Protein AF-A0A1Y1XDC4-F1 (afdb_monomer)

Solvent-accessible surface area (backbone atoms only — not comparable to full-atom values): 4601 Å² total; per-residue (Å²): 113,67,66,61,50,40,24,51,52,47,36,49,39,53,50,54,51,49,34,56,76,69,59,76,57,58,76,88,50,43,63,57,50,54,51,48,40,50,53,52,25,64,76,60,74,51,51,90,85,39,69,68,48,39,72,72,32,53,64,71,97,54,53,57,66,60,53,52,52,52,51,50,54,64,54,58,74,73,110

Nearest PDB structures (foldseek):
  4asv-assembly1_B  TM=8.751E-01  e=2.129E-03  Saccharomyces cerevisiae
  2lxb-assembly1_B  TM=9.473E-01  e=1.734E-02  Saccharomyces cerevisiae S288C
  4cpg-assembly1_B  TM=8.094E-01  e=5.553E-03  Homo sapiens
  4asw-assembly1_A  TM=8.864E-01  e=1.364E-02  Saccharomyces cerevisiae
  3zdm-assembly1_D  TM=6.716E-01  e=1.954E-02  Saccharomyces cerevisiae

Foldseek 3Di:
DLLVLLLVLLLVLVVLVVCLVVVV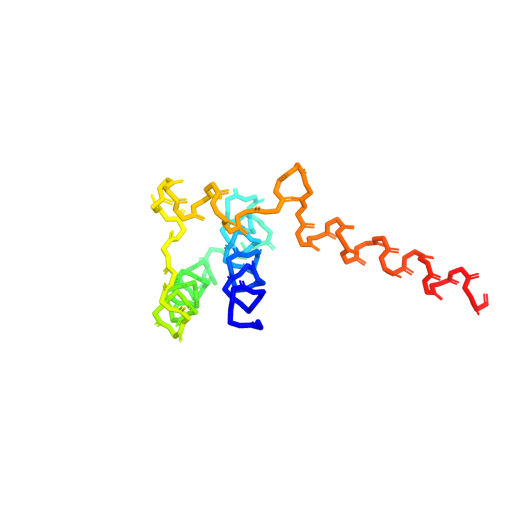DDPVCNVVSVVVSVVSCVVSVHDNPDPVRCVSRYPPPDGPVNVVVVVVVVVVVVD

Mean predicted aligned error: 4.31 Å

Secondary structure (DSSP, 8-state):
-HHHHHHHHHHHHHHHHHHHHTT-S-HHHHHHHHHHHHHHHHHHT--TT-HHHHHHH--TT--HHHHHHHHHHHHHTT-

Sequence (79 aa):
MEEKRKQLAFAITEYLSDAIERNYISEENKDGLEVAIQCISEAFGIDPKDATQKDMYSIKPTNLASIFEVYLRTTQAKV

pLDDT: mean 90.85, std 9.35, range [48.69, 97.88]

Radius of gyration: 13.98 Å; Cα contacts (8 Å, |Δi|>4): 56; chains: 1; bounding box: 41×26×36 Å

InterPro domains:
  IPR032374 SGTA, homodimerisation domain [PF16546] (5-70)

Structure (mmCIF, N/CA/C/O backbone):
data_AF-A0A1Y1XDC4-F1
#
_entry.id   AF-A0A1Y1XDC4-F1
#
loop_
_atom_site.group_PDB
_atom_site.id
_atom_site.type_symbol
_atom_site.label_atom_id
_atom_site.label_alt_id
_atom_site.label_comp_id
_atom_site.label_asym_id
_atom_site.label_entity_id
_atom_site.label_seq_id
_atom_site.pdbx_PDB_ins_code
_atom_site.Cartn_x
_atom_site.Cartn_y
_atom_site.Cartn_z
_atom_site.occupancy
_atom_site.B_iso_or_equiv
_atom_site.auth_seq_id
_atom_site.auth_comp_id
_atom_site.auth_asym_id
_atom_site.auth_atom_id
_atom_site.pdbx_PDB_model_num
ATOM 1 N N . MET A 1 1 ? -6.352 14.328 -12.873 1.00 64.62 1 MET A N 1
ATOM 2 C CA . MET A 1 1 ? -5.140 14.333 -12.017 1.00 64.62 1 MET A CA 1
ATOM 3 C C . MET A 1 1 ? -5.438 13.788 -10.630 1.00 64.62 1 MET A C 1
ATOM 5 O O . MET A 1 1 ? -4.635 13.011 -10.143 1.00 64.62 1 MET A O 1
ATOM 9 N N . GLU A 1 2 ? -6.569 14.149 -10.016 1.00 83.06 2 GLU A N 1
ATOM 10 C CA . GLU A 1 2 ? -6.998 13.609 -8.716 1.00 83.06 2 GLU A CA 1
ATOM 11 C C . GLU A 1 2 ? -7.197 12.088 -8.723 1.00 83.06 2 GLU A C 1
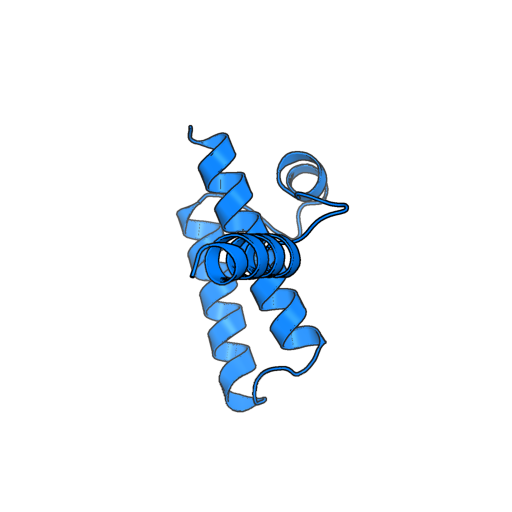ATOM 13 O O . GLU A 1 2 ? -6.568 11.408 -7.923 1.00 83.06 2 GLU A O 1
ATOM 18 N N . GLU A 1 3 ? -7.927 11.554 -9.704 1.00 87.62 3 GLU A N 1
ATOM 19 C CA . GLU A 1 3 ? -8.134 10.104 -9.866 1.00 87.62 3 GLU A CA 1
ATOM 20 C C . GLU A 1 3 ? -6.822 9.312 -9.932 1.00 87.62 3 GLU A C 1
ATOM 22 O O . GLU A 1 3 ? -6.648 8.320 -9.237 1.00 87.62 3 GLU A O 1
ATOM 27 N N . LYS A 1 4 ? -5.831 9.811 -10.684 1.00 92.81 4 LYS A N 1
ATOM 28 C CA . LYS A 1 4 ? -4.503 9.179 -10.771 1.00 92.81 4 LYS A CA 1
ATOM 29 C C . LYS A 1 4 ? -3.750 9.207 -9.436 1.00 92.81 4 LYS A C 1
ATOM 31 O O . LYS A 1 4 ? -2.965 8.304 -9.165 1.00 92.81 4 LYS A O 1
ATOM 36 N N . ARG A 1 5 ? -3.964 10.239 -8.608 1.00 94.88 5 ARG A N 1
ATOM 37 C CA . ARG A 1 5 ? -3.385 10.310 -7.256 1.00 94.88 5 ARG A CA 1
ATOM 38 C C . ARG A 1 5 ? -4.054 9.305 -6.321 1.00 94.88 5 ARG A C 1
ATOM 40 O O . ARG A 1 5 ? -3.338 8.641 -5.585 1.00 94.88 5 ARG A O 1
ATOM 47 N N . LYS A 1 6 ? -5.382 9.153 -6.398 1.00 95.94 6 LYS A N 1
ATOM 48 C CA . LYS A 1 6 ? -6.130 8.134 -5.643 1.00 95.94 6 LYS A CA 1
ATOM 49 C C . LYS A 1 6 ? -5.729 6.719 -6.055 1.00 95.94 6 LYS A C 1
ATOM 51 O O . LYS A 1 6 ? -5.426 5.918 -5.186 1.00 95.94 6 LYS A O 1
ATOM 56 N N . GLN A 1 7 ? -5.593 6.455 -7.355 1.00 95.62 7 GLN A N 1
ATOM 57 C CA . GLN A 1 7 ? -5.063 5.190 -7.884 1.00 95.62 7 GLN A CA 1
ATOM 58 C C . GLN 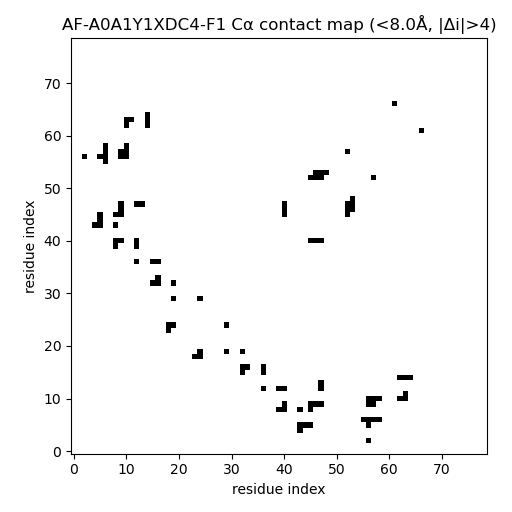A 1 7 ? -3.671 4.862 -7.335 1.00 95.62 7 GLN A C 1
ATOM 60 O O . GLN A 1 7 ? -3.424 3.743 -6.896 1.00 95.62 7 GLN A O 1
ATOM 65 N N . LEU A 1 8 ? -2.755 5.836 -7.322 1.00 96.12 8 LEU A N 1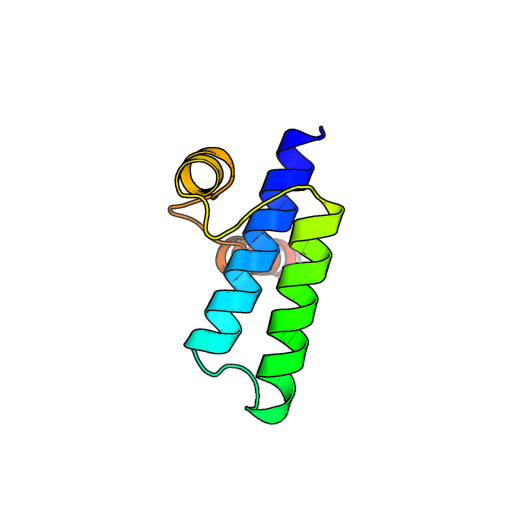
ATOM 66 C CA . LEU A 1 8 ? -1.418 5.620 -6.769 1.00 96.12 8 LEU A CA 1
ATOM 67 C C . LEU A 1 8 ? -1.454 5.381 -5.253 1.00 96.12 8 LEU A C 1
ATOM 69 O O . LEU A 1 8 ? -0.794 4.464 -4.777 1.00 96.12 8 LEU A O 1
ATOM 73 N N . ALA A 1 9 ? -2.226 6.174 -4.506 1.00 97.00 9 ALA A N 1
ATOM 74 C CA . ALA A 1 9 ? -2.397 5.983 -3.067 1.00 97.00 9 ALA A CA 1
ATOM 75 C C . ALA A 1 9 ? -2.985 4.596 -2.755 1.00 97.00 9 ALA A C 1
ATOM 77 O O . ALA A 1 9 ? -2.478 3.910 -1.874 1.00 97.00 9 ALA A O 1
ATOM 78 N N . PHE A 1 10 ? -3.969 4.145 -3.537 1.00 96.94 10 PHE A N 1
ATOM 79 C CA . PHE A 1 10 ? -4.567 2.814 -3.428 1.00 96.94 10 PHE A CA 1
ATOM 80 C C . PHE A 1 10 ? -3.560 1.698 -3.735 1.00 96.94 10 PHE A C 1
ATOM 82 O O . PHE A 1 10 ? -3.479 0.707 -3.019 1.00 96.94 10 PHE A O 1
ATOM 89 N N . ALA A 1 11 ? -2.724 1.867 -4.761 1.00 96.44 11 ALA A N 1
ATOM 90 C CA . ALA A 1 11 ? -1.673 0.899 -5.069 1.00 96.44 11 ALA A CA 1
ATOM 91 C C . ALA A 1 11 ? -0.602 0.812 -3.961 1.00 96.44 11 ALA A C 1
ATOM 93 O O . ALA A 1 11 ? -0.031 -0.256 -3.742 1.00 96.44 11 ALA A O 1
ATOM 94 N N . ILE A 1 12 ? -0.329 1.919 -3.256 1.00 96.88 12 ILE A N 1
ATOM 95 C CA . ILE A 1 12 ? 0.562 1.935 -2.086 1.00 96.88 12 ILE A CA 1
ATOM 96 C C . ILE A 1 12 ? -0.086 1.192 -0.917 1.00 96.88 12 ILE A C 1
ATOM 98 O O . ILE A 1 12 ? 0.580 0.367 -0.297 1.00 96.88 12 ILE A O 1
ATOM 102 N N . THR A 1 13 ? -1.365 1.441 -0.619 1.00 96.56 13 THR A N 1
ATOM 103 C CA . THR A 1 13 ? -2.053 0.739 0.473 1.00 96.56 13 THR A CA 1
ATOM 104 C C . THR A 1 13 ? -2.173 -0.759 0.196 1.00 96.56 13 THR A C 1
ATOM 106 O O . THR A 1 13 ? -1.857 -1.536 1.091 1.00 96.56 13 THR A O 1
ATOM 109 N N . GLU A 1 14 ? -2.497 -1.178 -1.038 1.00 94.88 14 GLU A N 1
AT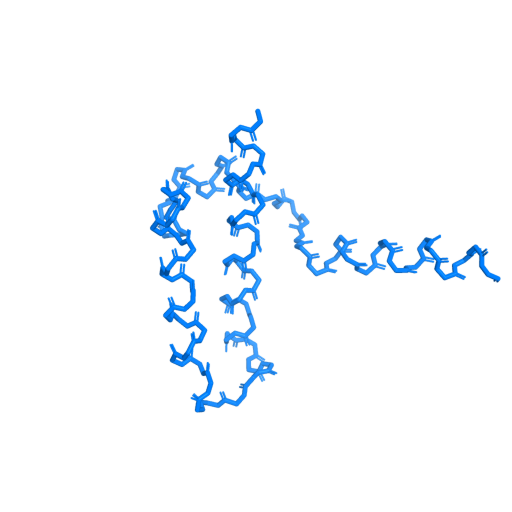OM 110 C CA . GLU A 1 14 ? -2.468 -2.599 -1.436 1.00 94.88 14 GLU A CA 1
ATOM 111 C C . GLU A 1 14 ? -1.071 -3.214 -1.226 1.00 94.88 14 GLU A C 1
ATOM 113 O O . GLU A 1 14 ? -0.962 -4.304 -0.672 1.00 94.88 14 GLU A O 1
ATOM 118 N N . TYR A 1 15 ? 0.009 -2.516 -1.597 1.00 95.62 15 TYR A N 1
ATOM 119 C CA . TYR A 1 15 ? 1.376 -3.009 -1.377 1.00 95.62 15 TYR A CA 1
ATOM 120 C C . TYR A 1 15 ? 1.726 -3.170 0.112 1.00 95.62 15 TYR A C 1
ATOM 122 O O . TYR A 1 15 ? 2.355 -4.157 0.494 1.00 95.62 15 TYR A O 1
ATOM 130 N N . LEU A 1 16 ? 1.330 -2.213 0.957 1.00 95.25 16 LEU A N 1
ATOM 131 C CA . LEU A 1 16 ? 1.570 -2.286 2.400 1.00 95.25 16 LEU A CA 1
ATOM 132 C C . LEU A 1 16 ? 0.768 -3.427 3.044 1.00 95.25 16 LEU A C 1
ATOM 134 O O . LEU A 1 16 ? 1.319 -4.155 3.867 1.00 95.25 16 LEU A O 1
ATOM 138 N N . SER A 1 17 ? -0.490 -3.626 2.637 1.00 93.50 17 SER A N 1
ATOM 139 C CA . SER A 1 17 ? -1.302 -4.769 3.071 1.00 93.50 17 SER A CA 1
ATOM 140 C C . SER A 1 17 ? -0.668 -6.098 2.659 1.00 93.50 17 SER A C 1
ATOM 142 O O . SER A 1 17 ? -0.477 -6.968 3.506 1.00 93.50 17 SER A O 1
ATOM 144 N N . ASP A 1 18 ? -0.239 -6.226 1.400 1.00 93.00 18 ASP A N 1
ATOM 145 C CA . ASP A 1 18 ? 0.467 -7.415 0.912 1.00 93.00 18 ASP A CA 1
ATOM 146 C C . ASP A 1 18 ? 1.763 -7.677 1.705 1.00 93.00 18 ASP A C 1
ATOM 148 O O . ASP A 1 18 ? 2.111 -8.831 1.962 1.00 93.00 18 ASP A O 1
ATOM 152 N N . ALA A 1 19 ? 2.490 -6.628 2.108 1.00 92.75 19 ALA A N 1
ATOM 153 C CA . ALA A 1 19 ? 3.715 -6.759 2.898 1.00 92.75 19 ALA A CA 1
ATOM 154 C C . ALA A 1 19 ? 3.456 -7.299 4.315 1.00 92.75 19 ALA A C 1
ATOM 156 O O . ALA A 1 19 ? 4.251 -8.108 4.809 1.00 92.75 19 ALA A O 1
ATOM 157 N N . ILE A 1 20 ? 2.342 -6.894 4.939 1.00 92.38 20 ILE A N 1
ATOM 158 C CA . ILE A 1 20 ? 1.872 -7.440 6.220 1.00 92.38 20 ILE A CA 1
ATOM 159 C C . ILE A 1 20 ? 1.479 -8.913 6.045 1.00 92.38 20 ILE A C 1
ATOM 161 O O . ILE A 1 20 ? 1.967 -9.767 6.785 1.00 92.38 20 ILE A O 1
ATOM 165 N N . GLU A 1 21 ? 0.641 -9.224 5.051 1.00 90.69 21 GLU A N 1
ATOM 166 C CA . GLU A 1 21 ? 0.115 -10.577 4.815 1.00 90.69 21 GLU A CA 1
ATOM 167 C C . GLU A 1 21 ? 1.219 -11.589 4.478 1.00 90.69 21 GLU A C 1
ATOM 169 O O . GLU A 1 21 ? 1.193 -12.734 4.932 1.00 90.69 21 GLU A O 1
ATOM 174 N N . ARG A 1 22 ? 2.224 -11.168 3.702 1.00 88.88 22 ARG A N 1
ATOM 175 C CA . ARG A 1 22 ? 3.346 -12.020 3.281 1.00 88.88 22 ARG A CA 1
ATOM 176 C C . ARG A 1 22 ? 4.479 -12.098 4.306 1.00 88.88 22 ARG A C 1
ATOM 178 O O . ARG A 1 22 ? 5.471 -12.771 4.036 1.00 88.88 22 ARG A O 1
ATOM 185 N N . ASN A 1 23 ? 4.338 -11.451 5.467 1.00 81.81 23 ASN A N 1
ATOM 186 C CA . ASN A 1 23 ? 5.358 -11.370 6.519 1.00 81.81 23 ASN A CA 1
ATOM 187 C C . ASN A 1 23 ? 6.723 -10.869 6.008 1.00 81.81 23 ASN A C 1
ATOM 189 O O . ASN A 1 23 ? 7.772 -11.356 6.427 1.00 81.81 23 ASN A O 1
ATOM 193 N N . TYR A 1 24 ? 6.729 -9.883 5.102 1.00 86.38 24 TYR A N 1
ATOM 194 C CA . TYR A 1 24 ? 7.973 -9.225 4.679 1.00 86.38 24 TYR A CA 1
ATOM 195 C C . TYR A 1 24 ? 8.543 -8.281 5.747 1.00 86.38 24 TYR A C 1
ATOM 197 O O . TYR A 1 24 ? 9.660 -7.789 5.594 1.00 86.38 24 TYR A O 1
ATOM 205 N N . ILE A 1 25 ? 7.787 -8.021 6.817 1.00 87.88 25 ILE A N 1
ATOM 206 C CA . ILE A 1 25 ? 8.141 -7.099 7.898 1.00 87.88 25 ILE A CA 1
ATOM 207 C C . ILE A 1 25 ? 7.917 -7.793 9.250 1.00 87.88 25 ILE A C 1
ATOM 209 O O . ILE A 1 25 ? 7.048 -8.658 9.368 1.00 87.88 25 ILE A O 1
ATOM 213 N N . SER A 1 26 ? 8.719 -7.439 10.259 1.00 88.69 26 SER A N 1
ATOM 214 C CA . SER A 1 26 ? 8.583 -7.948 11.627 1.00 88.69 26 SER A CA 1
ATOM 215 C C . SER A 1 26 ? 7.220 -7.608 12.241 1.00 88.69 26 SER A C 1
ATOM 217 O O . SER A 1 26 ? 6.638 -6.564 11.948 1.00 88.69 26 SER A O 1
ATOM 219 N N . GLU A 1 27 ? 6.734 -8.480 13.131 1.00 85.06 27 GLU A N 1
ATOM 220 C CA . GLU A 1 27 ? 5.441 -8.323 13.822 1.00 85.06 27 GLU A CA 1
ATOM 221 C C . GLU A 1 27 ? 5.305 -6.964 14.523 1.00 85.06 27 GLU A C 1
ATOM 223 O O . GLU A 1 27 ? 4.261 -6.332 14.440 1.00 85.06 27 GLU A O 1
ATOM 228 N N . GLU A 1 28 ? 6.385 -6.467 15.135 1.00 86.12 28 GLU A N 1
ATOM 229 C CA . GLU A 1 28 ? 6.423 -5.163 15.822 1.00 86.12 28 GLU A CA 1
ATOM 230 C C . GLU A 1 28 ? 6.107 -3.968 14.903 1.00 86.12 28 GLU A C 1
ATOM 232 O O . GLU A 1 28 ? 5.673 -2.919 15.370 1.00 86.12 28 GLU A O 1
ATOM 237 N N . ASN A 1 29 ? 6.329 -4.117 13.595 1.00 91.44 29 ASN A N 1
ATOM 238 C CA . ASN A 1 29 ? 6.140 -3.062 12.605 1.00 91.44 29 ASN A CA 1
ATOM 239 C C . ASN A 1 29 ? 4.811 -3.199 11.847 1.00 91.44 29 ASN A C 1
ATOM 241 O O . ASN A 1 29 ? 4.454 -2.283 11.103 1.00 91.44 29 ASN A O 1
ATOM 245 N N . LYS A 1 30 ? 4.068 -4.303 12.025 1.00 93.06 30 LYS A N 1
ATOM 246 C CA . LYS A 1 30 ? 2.768 -4.509 11.364 1.00 93.06 30 LYS A CA 1
ATOM 247 C C . LYS A 1 30 ? 1.764 -3.440 11.774 1.00 93.06 30 LYS A C 1
ATOM 249 O O . LYS A 1 30 ? 1.210 -2.780 10.900 1.00 93.06 30 LYS A O 1
ATOM 254 N N . ASP A 1 31 ? 1.642 -3.186 13.075 1.00 92.19 31 ASP A N 1
ATOM 255 C CA . ASP A 1 31 ? 0.762 -2.146 13.620 1.00 92.19 31 ASP A CA 1
ATOM 256 C C . ASP A 1 31 ? 1.095 -0.765 13.029 1.00 92.19 31 ASP A C 1
ATOM 258 O O . ASP A 1 31 ? 0.211 0.011 12.667 1.00 92.19 31 ASP A O 1
ATOM 262 N N . GLY A 1 32 ? 2.389 -0.468 12.858 1.00 94.62 32 GLY A N 1
ATOM 263 C CA . GLY A 1 32 ? 2.848 0.776 12.240 1.00 94.62 32 GLY A CA 1
ATOM 264 C C . GLY A 1 32 ? 2.425 0.911 10.774 1.00 94.62 32 GLY A C 1
ATOM 265 O O . GLY A 1 32 ? 2.038 1.999 10.339 1.00 94.62 32 GLY A O 1
ATOM 266 N N . LEU A 1 33 ? 2.455 -0.185 10.011 1.00 95.12 33 LEU A N 1
ATOM 267 C CA . LEU A 1 33 ? 1.971 -0.192 8.632 1.00 95.12 33 LEU A CA 1
ATOM 268 C C . LEU A 1 33 ? 0.448 -0.082 8.549 1.00 95.12 33 LEU A C 1
ATOM 270 O O . LEU A 1 33 ? -0.043 0.609 7.657 1.00 95.12 33 LEU A O 1
ATOM 274 N N . GLU A 1 34 ? -0.300 -0.706 9.458 1.00 94.12 34 GLU A N 1
ATOM 275 C CA . GLU A 1 34 ? -1.760 -0.561 9.506 1.00 94.12 34 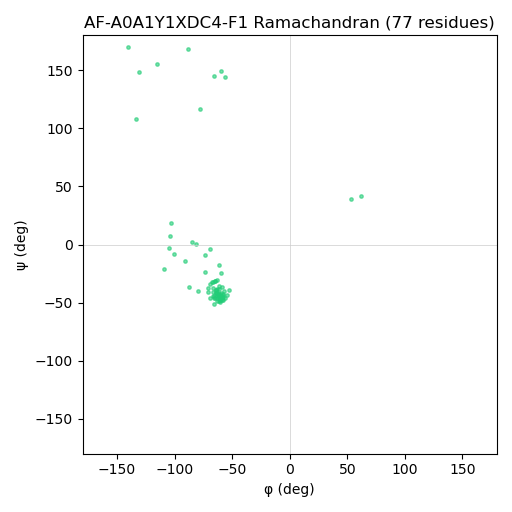GLU A CA 1
ATOM 276 C C . GLU A 1 34 ? -2.167 0.897 9.752 1.00 94.12 34 GLU A C 1
ATOM 278 O O . GLU A 1 34 ? -3.010 1.439 9.031 1.00 94.12 34 GLU A O 1
ATOM 283 N N . VAL A 1 35 ? -1.493 1.575 10.688 1.00 96.31 35 VAL A N 1
ATOM 284 C CA . VAL A 1 35 ? -1.682 3.015 10.926 1.00 96.31 35 VAL A CA 1
ATOM 285 C C . VAL A 1 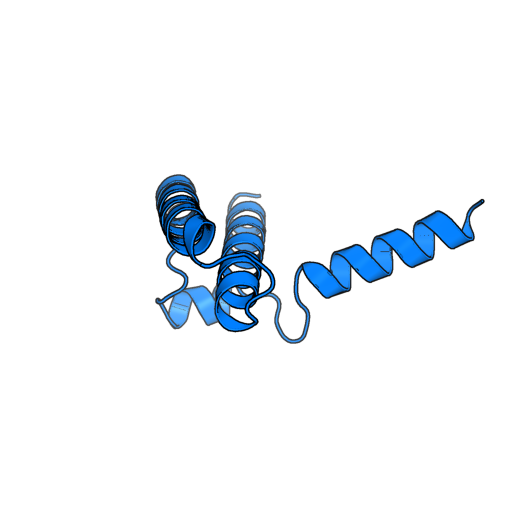35 ? -1.318 3.831 9.683 1.00 96.31 35 VAL A C 1
ATOM 287 O O . VAL A 1 35 ? -2.044 4.755 9.315 1.00 96.31 35 VAL A O 1
ATOM 290 N N . ALA A 1 36 ? -0.227 3.492 8.990 1.00 97.00 36 ALA A N 1
ATOM 291 C CA . ALA A 1 36 ? 0.156 4.180 7.759 1.00 97.00 36 ALA A CA 1
ATOM 292 C C . ALA A 1 36 ? -0.897 4.018 6.647 1.00 97.00 36 ALA A C 1
ATOM 294 O O . ALA A 1 36 ? -1.242 5.001 5.987 1.00 97.00 36 ALA A O 1
ATOM 295 N N . ILE A 1 37 ? -1.443 2.810 6.466 1.00 96.75 37 ILE A N 1
ATOM 296 C CA . ILE A 1 37 ? -2.526 2.537 5.511 1.00 96.75 37 ILE A CA 1
ATOM 297 C C . ILE A 1 37 ? -3.743 3.405 5.829 1.00 96.75 37 ILE A C 1
ATOM 299 O O . ILE A 1 37 ? -4.304 4.014 4.915 1.00 96.75 37 ILE A O 1
ATOM 303 N N . GLN A 1 38 ? -4.132 3.504 7.103 1.00 96.88 38 GLN A N 1
ATOM 304 C CA . GLN A 1 38 ? -5.259 4.334 7.520 1.00 96.88 38 GLN A CA 1
ATOM 305 C C . GLN A 1 38 ? -5.009 5.821 7.234 1.00 96.88 38 GLN A C 1
ATOM 307 O O . GLN A 1 38 ? -5.833 6.461 6.582 1.00 96.88 38 GLN A O 1
ATOM 312 N N . CYS A 1 39 ? -3.848 6.353 7.623 1.00 97.88 39 CYS A N 1
ATOM 313 C CA . CYS A 1 39 ? -3.483 7.750 7.371 1.00 97.88 39 CYS A CA 1
ATOM 314 C C . CYS A 1 39 ? -3.491 8.102 5.873 1.00 97.88 39 CYS A C 1
ATOM 316 O O . CYS A 1 39 ? -3.981 9.162 5.486 1.00 97.88 39 CYS A O 1
ATOM 318 N N . ILE A 1 40 ? -2.963 7.222 5.013 1.00 97.75 40 ILE A N 1
ATOM 319 C CA . ILE A 1 40 ? -2.990 7.413 3.553 1.00 97.75 40 ILE A CA 1
ATOM 320 C C . ILE A 1 40 ? -4.433 7.363 3.039 1.00 97.75 40 ILE A C 1
ATOM 322 O O . ILE A 1 40 ? -4.830 8.204 2.233 1.00 97.75 40 ILE A O 1
ATOM 326 N N . SER A 1 41 ? -5.221 6.401 3.516 1.00 96.75 41 SER A N 1
ATOM 327 C CA . SER A 1 41 ? -6.614 6.223 3.104 1.00 96.75 41 SER A CA 1
ATOM 328 C C . SER A 1 41 ? -7.447 7.474 3.396 1.00 96.75 41 SER A C 1
ATOM 330 O O . SER A 1 41 ? -8.102 8.013 2.503 1.00 96.75 41 SER A O 1
ATOM 332 N N . GLU A 1 42 ? -7.319 8.017 4.607 1.00 97.06 42 GLU A N 1
ATOM 333 C CA . GLU A 1 42 ? -7.984 9.252 5.029 1.00 97.06 42 GLU A CA 1
ATOM 334 C C . GLU A 1 42 ? -7.498 10.476 4.239 1.00 97.06 42 GLU A C 1
ATOM 336 O O . GLU A 1 42 ? -8.314 11.253 3.742 1.00 97.06 42 GLU A O 1
ATOM 341 N N . ALA A 1 43 ? -6.182 10.635 4.051 1.00 97.44 43 ALA A N 1
ATOM 342 C CA . ALA A 1 43 ? -5.610 11.794 3.361 1.00 97.44 43 ALA A CA 1
ATOM 343 C C . ALA A 1 43 ? -6.035 11.901 1.885 1.00 97.44 43 ALA A C 1
ATOM 345 O O . ALA A 1 43 ? -6.125 13.005 1.342 1.00 97.44 43 ALA A O 1
ATOM 346 N N . PHE A 1 44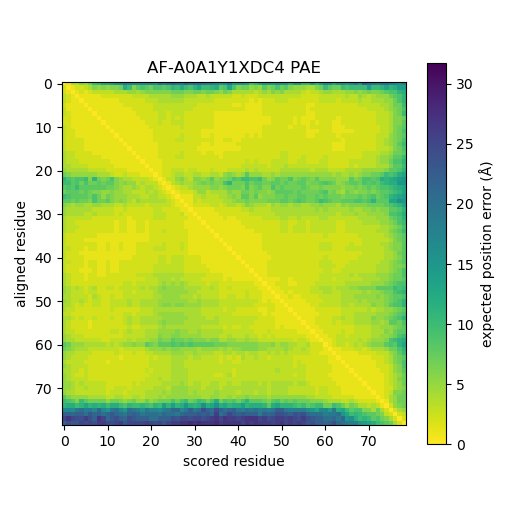 ? -6.285 10.765 1.229 1.00 96.62 44 PHE A N 1
ATOM 347 C CA . PHE A 1 44 ? -6.672 10.705 -0.182 1.00 96.62 44 PHE A CA 1
ATOM 348 C C . PHE A 1 44 ? -8.162 10.411 -0.399 1.00 96.62 44 PHE A C 1
ATOM 350 O O . PHE A 1 44 ? -8.615 10.423 -1.547 1.00 96.62 44 PHE A O 1
ATOM 357 N N . GLY A 1 45 ? -8.928 10.190 0.675 1.00 95.50 45 GLY A N 1
ATOM 358 C CA . GLY A 1 45 ? -10.349 9.851 0.609 1.00 95.50 45 GLY A CA 1
ATOM 359 C C . GLY A 1 45 ? -10.600 8.534 -0.126 1.00 95.50 45 GLY A C 1
ATOM 360 O O . GLY A 1 45 ? -11.502 8.470 -0.963 1.00 95.50 45 GLY A O 1
ATOM 361 N N . ILE A 1 46 ? -9.766 7.526 0.137 1.00 96.06 46 ILE A N 1
ATOM 362 C CA . ILE A 1 46 ? -9.886 6.181 -0.433 1.00 96.06 46 ILE A CA 1
ATOM 363 C C . ILE A 1 46 ? -10.172 5.154 0.664 1.00 96.06 46 ILE A C 1
ATOM 365 O O . ILE A 1 46 ? -9.797 5.355 1.813 1.00 96.06 46 ILE A O 1
ATOM 369 N N . ASP A 1 47 ? -10.795 4.039 0.301 1.00 94.12 47 ASP A N 1
ATOM 370 C CA . ASP A 1 47 ? -11.028 2.901 1.186 1.00 94.12 47 ASP A CA 1
ATOM 371 C C . ASP A 1 47 ? -10.649 1.589 0.472 1.00 94.12 47 ASP A C 1
ATOM 373 O O . ASP A 1 47 ? -11.369 1.143 -0.425 1.00 94.12 47 ASP A O 1
ATOM 377 N N . PRO A 1 48 ? -9.536 0.937 0.860 1.00 87.69 48 PRO A N 1
ATOM 378 C CA . PRO A 1 48 ? -9.119 -0.356 0.311 1.00 87.69 48 PRO A CA 1
ATOM 379 C C . PRO A 1 48 ? -10.107 -1.508 0.551 1.00 87.69 48 PRO A C 1
ATOM 381 O O . PRO A 1 48 ? -10.014 -2.547 -0.109 1.00 87.69 48 PRO A O 1
ATOM 384 N N . LYS A 1 49 ? -11.034 -1.351 1.505 1.00 90.12 49 LYS A N 1
ATOM 385 C CA . LYS A 1 49 ? -12.063 -2.341 1.847 1.00 90.12 49 LYS A CA 1
ATOM 386 C C . LYS A 1 49 ? -13.358 -2.136 1.053 1.00 90.12 49 LYS A C 1
ATOM 388 O O . LYS A 1 49 ? -14.175 -3.056 1.005 1.00 90.12 49 LYS A O 1
ATOM 393 N N . ASP A 1 50 ? -13.539 -0.986 0.403 1.00 94.62 50 ASP A N 1
ATOM 394 C CA . ASP A 1 50 ? -14.678 -0.718 -0.476 1.00 94.62 50 ASP A CA 1
ATOM 395 C C . ASP A 1 50 ? -14.472 -1.408 -1.835 1.00 94.62 50 ASP A C 1
ATOM 397 O O . ASP A 1 50 ? -13.551 -1.096 -2.593 1.00 94.62 50 ASP A O 1
ATOM 401 N N . ALA A 1 51 ? -15.354 -2.355 -2.161 1.00 93.56 51 ALA A N 1
ATOM 402 C CA . ALA A 1 51 ? -15.302 -3.105 -3.415 1.00 93.56 51 ALA A CA 1
ATOM 403 C C . ALA A 1 51 ? -15.442 -2.206 -4.658 1.00 93.56 51 ALA A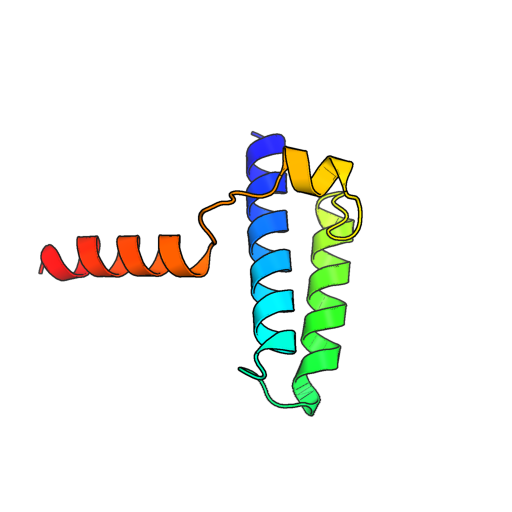 C 1
ATOM 405 O O . ALA A 1 51 ? -14.772 -2.438 -5.660 1.00 93.56 51 ALA A O 1
ATOM 406 N N . THR A 1 52 ? -16.252 -1.149 -4.577 1.00 94.75 52 THR A N 1
ATOM 407 C CA . THR A 1 52 ? -16.449 -0.190 -5.673 1.00 94.75 52 THR A CA 1
ATOM 408 C C . THR A 1 52 ? -15.159 0.568 -5.951 1.00 94.75 52 THR A C 1
ATOM 410 O O . THR A 1 52 ? -14.737 0.705 -7.097 1.00 94.75 52 THR A O 1
ATOM 413 N N . GLN A 1 53 ? -14.500 1.040 -4.892 1.00 94.19 53 GLN A N 1
ATOM 414 C CA . GLN A 1 53 ? -13.229 1.745 -5.021 1.00 94.19 53 GLN A CA 1
ATOM 415 C C . GLN A 1 53 ? -12.104 0.820 -5.459 1.00 94.19 53 GLN A C 1
ATOM 417 O O . GLN A 1 53 ? -11.242 1.234 -6.228 1.00 94.19 53 GLN A O 1
ATOM 422 N N . LYS A 1 54 ? -12.136 -0.442 -5.034 1.00 93.56 54 LYS A N 1
ATOM 423 C CA . LYS A 1 54 ? -11.209 -1.461 -5.517 1.00 93.56 54 LYS A CA 1
ATOM 424 C C . LYS A 1 54 ? -11.320 -1.651 -7.026 1.00 93.56 54 LYS A C 1
ATOM 426 O O . LYS A 1 54 ? -10.292 -1.652 -7.696 1.00 93.56 54 LYS A O 1
ATOM 431 N N . ASP A 1 55 ? -12.531 -1.721 -7.568 1.00 93.00 55 ASP A N 1
ATOM 432 C CA . ASP A 1 55 ? -12.742 -1.829 -9.015 1.00 93.00 55 ASP A CA 1
ATOM 433 C C . ASP A 1 55 ? -12.326 -0.553 -9.772 1.00 93.00 55 ASP A C 1
ATOM 435 O O . ASP A 1 55 ? -11.848 -0.629 -10.903 1.00 93.00 55 ASP A O 1
ATOM 439 N N . MET A 1 56 ? -12.473 0.625 -9.157 1.00 92.75 56 MET A N 1
ATOM 440 C CA . MET A 1 56 ? -12.104 1.910 -9.769 1.00 92.75 56 MET A CA 1
ATOM 441 C C . MET A 1 56 ? -10.600 2.212 -9.716 1.00 92.75 56 MET A C 1
ATOM 443 O O . MET A 1 56 ? -10.040 2.779 -10.661 1.00 92.75 56 MET A O 1
ATOM 447 N N . TYR A 1 57 ? -9.952 1.896 -8.593 1.00 95.00 57 TYR A N 1
ATOM 448 C CA . TYR A 1 57 ? -8.606 2.370 -8.279 1.00 95.00 57 TYR A CA 1
ATOM 449 C C . TYR A 1 57 ? -7.529 1.293 -8.331 1.00 95.00 57 TYR A C 1
ATOM 451 O O . TYR A 1 57 ? -6.358 1.644 -8.503 1.00 95.00 57 TYR A O 1
ATOM 459 N N . SER A 1 58 ? -7.887 0.011 -8.214 1.00 92.50 58 SER A N 1
ATOM 460 C CA . SER A 1 58 ? -6.902 -1.060 -8.337 1.00 92.50 58 SER A CA 1
ATOM 461 C C . SER A 1 58 ? -6.337 -1.109 -9.757 1.00 92.50 58 SER A C 1
ATOM 463 O O . SER A 1 58 ? -7.020 -0.870 -10.751 1.00 92.50 58 SER A O 1
ATOM 465 N N . ILE A 1 59 ? -5.054 -1.448 -9.849 1.00 92.31 59 ILE A N 1
ATOM 466 C CA . ILE A 1 59 ? -4.302 -1.547 -11.109 1.00 92.31 59 ILE A CA 1
ATOM 467 C C . ILE A 1 59 ? -4.105 -3.001 -11.557 1.00 92.31 59 ILE A C 1
ATOM 469 O O . ILE A 1 59 ? -3.238 -3.305 -12.383 1.00 92.31 59 ILE A O 1
ATOM 473 N N . LYS A 1 60 ? -4.911 -3.919 -11.013 1.00 89.69 60 LYS A N 1
ATOM 474 C CA . LYS A 1 60 ? -4.884 -5.335 -11.388 1.00 89.69 60 LYS A CA 1
ATOM 475 C C . LYS A 1 60 ? -5.103 -5.510 -12.901 1.00 89.69 60 LYS A C 1
ATOM 477 O O . LYS A 1 60 ? -5.858 -4.754 -13.507 1.00 89.69 60 LYS A O 1
ATOM 482 N N . PRO A 1 61 ? -4.437 -6.496 -13.534 1.00 89.50 61 PRO A N 1
ATOM 483 C CA . PRO A 1 61 ? -3.684 -7.595 -12.917 1.00 89.50 61 PRO A CA 1
ATOM 484 C C . PRO A 1 61 ? -2.254 -7.242 -12.464 1.00 89.50 61 PRO A C 1
ATOM 486 O O . PRO A 1 61 ? -1.568 -8.118 -11.945 1.00 89.50 61 PRO A O 1
ATOM 489 N N . THR A 1 62 ? -1.791 -6.000 -12.646 1.00 91.44 62 THR A N 1
ATOM 490 C CA . THR A 1 62 ? -0.459 -5.566 -12.191 1.00 91.44 62 THR A CA 1
ATOM 491 C C . THR A 1 62 ? -0.496 -5.045 -10.749 1.00 91.44 62 THR A C 1
ATOM 493 O O . THR A 1 62 ? -1.566 -4.830 -10.183 1.00 91.44 62 THR A O 1
ATOM 496 N N . ASN A 1 63 ? 0.671 -4.842 -10.137 1.00 92.94 63 ASN A N 1
ATOM 497 C CA . ASN A 1 63 ? 0.804 -4.203 -8.826 1.00 92.94 63 ASN A CA 1
ATOM 498 C C . ASN A 1 63 ? 2.029 -3.273 -8.781 1.00 92.94 63 ASN A C 1
ATOM 500 O O . ASN A 1 63 ? 2.867 -3.271 -9.690 1.00 92.94 63 ASN A O 1
ATOM 504 N N . LEU A 1 64 ? 2.129 -2.476 -7.713 1.00 94.38 64 LEU A N 1
ATOM 505 C CA . LEU A 1 64 ? 3.183 -1.474 -7.563 1.00 94.38 64 LEU A CA 1
ATOM 506 C C . LEU A 1 64 ? 4.591 -2.094 -7.542 1.00 94.38 64 LEU A C 1
ATOM 508 O O . LEU A 1 64 ? 5.502 -1.542 -8.160 1.00 94.38 64 LEU A O 1
ATOM 512 N N . ALA A 1 65 ? 4.760 -3.258 -6.906 1.00 92.19 65 ALA A N 1
ATOM 513 C CA . ALA A 1 65 ? 6.041 -3.962 -6.856 1.00 92.19 65 ALA A CA 1
ATOM 514 C C . ALA A 1 65 ? 6.504 -4.402 -8.257 1.00 92.19 65 ALA A C 1
ATOM 516 O O . ALA A 1 65 ? 7.637 -4.131 -8.647 1.00 92.19 65 ALA A O 1
ATOM 517 N N . SER A 1 66 ? 5.614 -4.989 -9.065 1.00 93.56 66 SER A N 1
ATOM 518 C CA . SER A 1 66 ? 5.923 -5.391 -10.443 1.00 93.56 66 SER A CA 1
ATOM 519 C C . SER A 1 66 ? 6.249 -4.196 -11.346 1.00 93.56 66 SER A C 1
ATOM 521 O O . SER A 1 66 ? 7.171 -4.278 -12.157 1.00 93.56 66 SER A O 1
ATOM 523 N N . ILE A 1 67 ? 5.545 -3.066 -11.197 1.00 94.19 67 ILE A N 1
ATOM 524 C CA . ILE A 1 67 ? 5.871 -1.827 -11.928 1.00 94.19 67 ILE A CA 1
ATOM 525 C C . ILE A 1 67 ? 7.274 -1.339 -11.553 1.00 94.19 67 ILE A C 1
ATOM 527 O O . ILE A 1 67 ? 8.066 -0.994 -12.435 1.00 94.19 67 ILE A O 1
ATOM 531 N N . PHE A 1 68 ? 7.586 -1.324 -10.256 1.00 93.38 68 PHE A N 1
ATOM 532 C CA . PHE A 1 68 ? 8.887 -0.897 -9.758 1.00 93.38 68 PHE A CA 1
ATOM 533 C C . PHE A 1 68 ? 10.017 -1.793 -10.283 1.00 93.38 68 PHE A C 1
ATOM 535 O O . PHE A 1 68 ? 11.019 -1.285 -10.787 1.00 93.38 68 PHE A O 1
ATOM 542 N N . GLU A 1 69 ? 9.832 -3.115 -10.276 1.00 93.19 69 GLU A N 1
ATOM 543 C CA . GLU A 1 69 ? 10.791 -4.057 -10.860 1.00 93.19 69 GLU A CA 1
ATOM 544 C C . GLU A 1 69 ? 11.037 -3.810 -12.351 1.00 93.19 69 GLU A C 1
ATOM 546 O O . GLU A 1 69 ? 12.188 -3.790 -12.791 1.00 93.19 69 GLU A O 1
ATOM 551 N N . VAL A 1 70 ? 9.980 -3.613 -13.146 1.00 93.69 70 VAL A N 1
ATOM 552 C CA . VAL A 1 70 ? 10.115 -3.327 -14.583 1.00 93.69 70 VAL A CA 1
ATOM 553 C C . VAL A 1 70 ? 10.909 -2.038 -14.798 1.00 93.69 70 VAL A C 1
ATOM 555 O O . VAL A 1 70 ? 11.842 -2.016 -15.604 1.00 93.69 70 VAL A O 1
ATOM 558 N N . TYR A 1 71 ? 10.600 -0.982 -14.042 1.00 93.50 71 TYR A N 1
ATOM 559 C CA . TYR A 1 71 ? 11.348 0.270 -14.106 1.00 93.50 71 TYR A CA 1
ATOM 560 C C . TYR A 1 71 ? 12.837 0.058 -13.795 1.00 93.50 71 TYR A C 1
ATOM 562 O O . TYR A 1 71 ? 13.693 0.482 -14.577 1.00 93.50 71 TYR A O 1
ATOM 570 N N . LEU A 1 72 ? 13.166 -0.667 -12.722 1.00 93.38 72 LEU A N 1
ATOM 571 C CA . LEU A 1 72 ? 14.556 -0.968 -12.369 1.00 93.38 72 LEU A CA 1
ATOM 572 C C . LEU A 1 72 ? 15.278 -1.769 -13.460 1.00 93.38 72 LEU A C 1
ATOM 574 O O . LEU A 1 72 ? 16.398 -1.424 -13.825 1.00 93.38 72 LEU A O 1
ATOM 578 N N . ARG A 1 73 ? 14.637 -2.783 -14.051 1.00 92.56 73 ARG A N 1
ATOM 579 C CA . ARG A 1 73 ? 15.232 -3.567 -15.152 1.00 92.56 73 ARG A CA 1
ATOM 580 C C . ARG A 1 73 ? 15.525 -2.698 -16.376 1.00 92.56 73 ARG A C 1
ATOM 582 O O . ARG A 1 73 ? 16.596 -2.797 -16.965 1.00 92.56 73 ARG A O 1
ATOM 589 N N . THR A 1 74 ? 14.593 -1.820 -16.747 1.00 91.25 74 THR A N 1
ATOM 590 C CA . THR A 1 74 ? 14.757 -0.944 -17.924 1.00 91.25 74 THR A CA 1
ATOM 591 C C . THR A 1 74 ? 15.757 0.192 -17.714 1.00 91.25 74 THR A C 1
ATOM 593 O O . THR A 1 74 ? 16.307 0.702 -18.689 1.00 91.25 74 THR A O 1
ATOM 596 N N . THR A 1 75 ? 16.004 0.593 -16.466 1.00 84.62 75 THR A N 1
ATOM 597 C CA . THR A 1 75 ? 17.005 1.612 -16.119 1.00 84.62 75 THR A CA 1
ATOM 598 C C . THR A 1 75 ? 18.395 1.013 -15.915 1.00 84.62 75 THR A C 1
ATOM 600 O O . THR A 1 75 ? 19.363 1.613 -16.368 1.00 84.62 75 THR A O 1
ATOM 603 N N . GLN A 1 76 ? 18.513 -0.192 -15.343 1.00 66.25 76 GLN A N 1
ATOM 604 C CA . GLN A 1 76 ? 19.784 -0.928 -15.267 1.00 66.25 76 GLN A CA 1
ATOM 605 C C . GLN A 1 76 ? 20.288 -1.376 -16.645 1.00 66.25 76 GLN A C 1
ATOM 607 O O . GLN A 1 76 ? 21.487 -1.368 -16.879 1.00 66.25 76 GLN A O 1
ATOM 612 N N . ALA A 1 77 ? 19.395 -1.683 -17.591 1.00 58.66 77 ALA A N 1
ATOM 613 C CA . ALA A 1 77 ? 19.770 -2.002 -18.972 1.00 58.66 77 ALA A CA 1
ATOM 614 C C . ALA A 1 77 ? 20.323 -0.802 -19.778 1.00 58.66 77 ALA A C 1
ATOM 616 O O . ALA A 1 77 ? 20.686 -0.967 -20.941 1.00 58.66 77 ALA A O 1
ATOM 617 N N . LYS A 1 78 ? 20.342 0.407 -19.197 1.00 52.19 78 LYS A N 1
ATOM 618 C CA . LYS A 1 78 ? 20.877 1.633 -19.815 1.00 52.19 78 LYS A CA 1
ATOM 619 C C . LYS A 1 78 ? 22.251 2.052 -19.271 1.00 52.19 78 LYS A C 1
ATOM 621 O O . LYS A 1 78 ? 22.696 3.147 -19.615 1.00 52.19 78 LYS A O 1
ATOM 626 N N . VAL A 1 79 ? 22.891 1.226 -18.438 1.00 48.69 79 VAL A N 1
ATOM 627 C CA . VAL A 1 79 ? 24.256 1.449 -17.924 1.00 48.69 79 VAL A CA 1
ATOM 628 C C . VAL A 1 79 ? 25.227 0.485 -18.586 1.00 48.69 79 VAL A C 1
ATOM 630 O O . VAL A 1 79 ? 24.888 -0.715 -18.667 1.00 48.69 79 VAL A O 1
#

Organism: NCBI:txid1754192